Protein AF-A0A022G387-F1 (afdb_monomer_lite)

Foldseek 3Di:
DDKDKDFQPDKDKDKDADDAFKFKDKDWPDAAWDKAWPDRGHHRRRMTIIITHNVPDGDMIIMDMDIDD

Structure (mmCIF, N/CA/C/O backbone):
data_AF-A0A022G387-F1
#
_entry.id   AF-A0A022G387-F1
#
loop_
_atom_site.group_PDB
_atom_site.id
_atom_site.type_symbol
_atom_site.label_atom_id
_atom_site.label_alt_id
_atom_site.label_comp_id
_atom_site.label_asym_id
_atom_site.label_entity_id
_atom_site.label_seq_id
_atom_site.pdbx_PDB_ins_code
_atom_site.Cartn_x
_atom_site.Cartn_y
_atom_site.Cartn_z
_atom_site.occupancy
_atom_site.B_iso_or_equiv
_atom_site.auth_seq_id
_atom_site.auth_comp_id
_atom_site.auth_asym_id
_atom_site.auth_atom_id
_atom_site.pdbx_P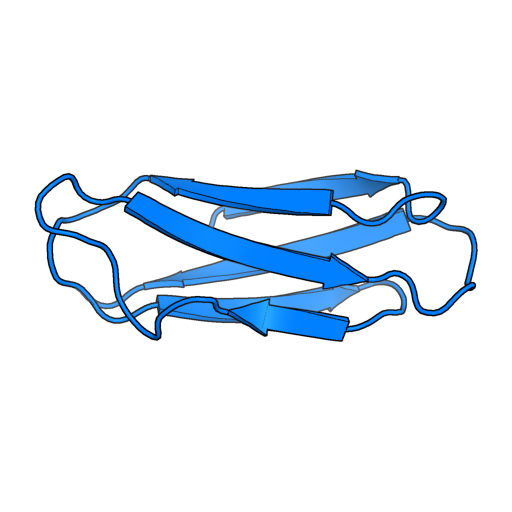DB_model_num
ATOM 1 N N . MET A 1 1 ? 7.594 0.881 13.701 1.00 56.66 1 MET A N 1
ATOM 2 C CA . MET A 1 1 ? 7.917 1.082 12.277 1.00 56.66 1 MET A CA 1
ATOM 3 C C . MET A 1 1 ? 8.480 -0.223 11.754 1.00 56.66 1 MET A C 1
ATOM 5 O O . MET A 1 1 ? 9.404 -0.742 12.369 1.00 56.66 1 MET A O 1
ATOM 9 N N . LEU A 1 2 ? 7.870 -0.788 10.714 1.00 66.31 2 LEU A N 1
ATOM 10 C CA . LEU A 1 2 ? 8.358 -1.989 10.035 1.00 66.31 2 LEU A CA 1
ATOM 11 C C . LEU A 1 2 ? 8.903 -1.557 8.670 1.00 66.31 2 LEU A C 1
ATOM 13 O O . LEU A 1 2 ? 8.207 -0.844 7.950 1.00 66.31 2 LEU A O 1
ATOM 17 N N . SER A 1 3 ? 10.123 -1.976 8.336 1.00 62.59 3 SER A N 1
ATOM 18 C CA . SER A 1 3 ? 10.777 -1.683 7.056 1.00 62.59 3 SER A CA 1
ATOM 19 C C . SER A 1 3 ? 11.040 -2.998 6.330 1.00 62.59 3 SER A C 1
ATOM 21 O O . SER A 1 3 ? 11.644 -3.901 6.908 1.00 62.59 3 SER A O 1
ATOM 23 N N . ASN A 1 4 ? 10.581 -3.115 5.083 1.00 66.19 4 ASN A N 1
ATOM 24 C CA . ASN A 1 4 ? 10.759 -4.322 4.275 1.00 66.19 4 ASN A CA 1
ATOM 25 C C . ASN A 1 4 ? 11.477 -3.975 2.956 1.00 66.19 4 ASN A C 1
ATOM 27 O O . ASN A 1 4 ? 10.910 -3.219 2.161 1.00 66.19 4 ASN A O 1
ATOM 31 N N . PRO A 1 5 ? 12.709 -4.464 2.721 1.00 61.56 5 PRO A N 1
ATOM 32 C CA . PRO A 1 5 ? 13.413 -4.226 1.466 1.00 61.56 5 PRO A CA 1
ATOM 33 C C . PRO A 1 5 ? 12.774 -5.035 0.331 1.00 61.56 5 PRO A C 1
ATOM 35 O O . PRO A 1 5 ? 12.602 -6.250 0.437 1.00 61.56 5 PRO A O 1
ATOM 38 N N . LEU A 1 6 ? 12.444 -4.365 -0.774 1.00 61.28 6 LEU A N 1
ATOM 39 C CA . LEU A 1 6 ? 11.905 -4.998 -1.979 1.00 61.28 6 LEU A CA 1
ATOM 40 C C . LEU A 1 6 ? 12.862 -4.794 -3.148 1.00 61.28 6 LEU A C 1
ATOM 42 O O . LEU A 1 6 ? 13.394 -3.698 -3.343 1.00 61.28 6 LEU A O 1
ATOM 46 N N . ARG A 1 7 ? 13.027 -5.832 -3.975 1.00 61.06 7 ARG A N 1
ATOM 47 C CA . ARG A 1 7 ? 13.643 -5.661 -5.293 1.00 61.06 7 ARG A CA 1
ATOM 48 C C . ARG A 1 7 ? 12.655 -4.937 -6.206 1.00 61.06 7 ARG A C 1
ATOM 50 O O . ARG A 1 7 ? 11.518 -5.371 -6.366 1.00 61.06 7 ARG A O 1
ATOM 57 N N . ALA A 1 8 ? 13.083 -3.818 -6.779 1.00 55.59 8 ALA A N 1
ATOM 58 C CA . ALA A 1 8 ? 12.276 -2.960 -7.643 1.00 55.59 8 ALA A CA 1
ATOM 59 C C . ALA A 1 8 ? 12.239 -3.446 -9.108 1.00 55.59 8 ALA A C 1
ATOM 61 O O . ALA A 1 8 ? 11.948 -2.672 -10.012 1.00 55.59 8 ALA A O 1
ATOM 62 N N . ASP A 1 9 ? 12.536 -4.718 -9.379 1.00 61.38 9 ASP A N 1
ATOM 63 C CA . ASP A 1 9 ? 12.394 -5.335 -10.704 1.00 61.38 9 ASP A CA 1
ATOM 64 C C . ASP A 1 9 ? 11.007 -5.966 -10.932 1.00 61.38 9 ASP A C 1
ATOM 66 O O . ASP A 1 9 ? 10.707 -6.400 -12.045 1.00 61.38 9 ASP A O 1
ATOM 70 N N . ALA A 1 10 ? 10.131 -5.967 -9.919 1.00 67.81 10 ALA A N 1
ATOM 71 C CA . ALA A 1 10 ? 8.766 -6.471 -10.024 1.00 67.81 10 ALA A CA 1
ATOM 72 C C . ALA A 1 10 ? 7.756 -5.659 -9.195 1.00 67.81 10 ALA A C 1
ATOM 74 O O . ALA A 1 10 ? 8.063 -5.114 -8.135 1.00 67.81 10 ALA A O 1
ATOM 75 N N . THR A 1 11 ? 6.508 -5.619 -9.672 1.00 86.75 11 THR A N 1
ATOM 76 C CA . THR A 1 11 ? 5.354 -5.218 -8.857 1.00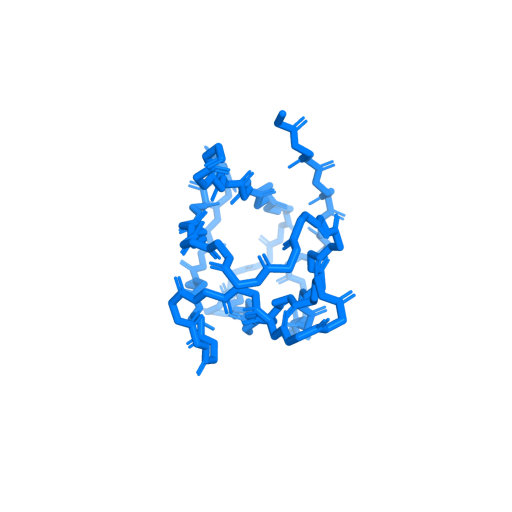 86.75 11 THR A CA 1
ATOM 77 C C . THR A 1 11 ? 5.207 -6.181 -7.679 1.00 86.75 11 THR A C 1
ATOM 79 O O . THR A 1 11 ? 5.245 -7.397 -7.867 1.00 86.75 11 THR A O 1
ATOM 82 N N . ALA A 1 12 ? 4.982 -5.649 -6.478 1.00 90.44 12 ALA A N 1
ATOM 83 C CA . ALA A 1 12 ? 4.822 -6.444 -5.264 1.00 90.44 12 ALA A CA 1
ATOM 84 C C . ALA A 1 12 ? 3.469 -6.190 -4.589 1.00 90.44 12 ALA A C 1
ATOM 86 O O . ALA A 1 12 ? 2.928 -5.081 -4.631 1.00 90.44 12 ALA A O 1
ATOM 87 N N . ILE A 1 13 ? 2.945 -7.224 -3.927 1.00 94.38 13 ILE A N 1
ATOM 88 C CA . ILE A 1 13 ? 1.876 -7.078 -2.938 1.00 94.38 13 ILE A CA 1
ATOM 89 C C . ILE A 1 13 ? 2.522 -6.981 -1.563 1.00 94.38 13 ILE A C 1
ATOM 91 O O . ILE A 1 13 ? 3.291 -7.852 -1.161 1.00 94.38 13 ILE A O 1
ATOM 95 N N . LEU A 1 14 ? 2.192 -5.911 -0.852 1.00 95.19 14 LEU A N 1
ATOM 96 C CA . LEU A 1 14 ? 2.618 -5.661 0.514 1.00 95.19 14 LEU A CA 1
ATOM 97 C C . LEU A 1 14 ? 1.515 -6.092 1.462 1.00 95.19 14 LEU A C 1
ATOM 99 O O . LEU A 1 14 ? 0.336 -5.850 1.198 1.00 95.19 14 LEU A O 1
ATOM 103 N N . VAL A 1 15 ? 1.918 -6.695 2.574 1.00 96.38 15 VAL A N 1
ATOM 104 C CA . VAL A 1 15 ? 1.025 -7.085 3.661 1.00 96.38 15 VAL A CA 1
ATOM 105 C C . VAL A 1 15 ? 1.556 -6.462 4.941 1.00 96.38 15 VAL A C 1
ATOM 107 O O . VAL A 1 15 ? 2.734 -6.610 5.263 1.00 96.38 15 VAL A O 1
ATOM 110 N N . PHE A 1 16 ? 0.686 -5.760 5.654 1.00 96.81 16 PHE A N 1
ATOM 111 C CA . PHE A 1 16 ? 0.919 -5.326 7.022 1.00 96.81 16 PHE A CA 1
ATOM 112 C C . PHE A 1 16 ? 0.002 -6.123 7.945 1.00 96.81 16 PHE A C 1
ATOM 114 O O . PHE A 1 16 ? -1.193 -6.236 7.669 1.00 96.81 16 PHE A O 1
ATOM 121 N N . GLU A 1 17 ? 0.566 -6.647 9.030 1.00 97.19 17 GLU A N 1
ATOM 122 C CA . GLU A 1 17 ? -0.159 -7.318 10.108 1.00 97.19 17 GLU A CA 1
ATOM 123 C C . GLU A 1 17 ? 0.019 -6.507 11.398 1.00 97.19 17 GLU A C 1
ATOM 125 O O . GLU A 1 17 ? 1.144 -6.248 11.830 1.00 97.19 17 GLU A O 1
ATOM 130 N N . GLY A 1 18 ? -1.090 -6.078 11.995 1.00 95.19 18 GLY A N 1
ATOM 131 C CA . GLY A 1 18 ? -1.122 -5.207 13.166 1.00 95.19 18 GLY A CA 1
ATOM 132 C C . GLY A 1 18 ? -2.474 -5.247 13.888 1.00 95.19 18 GLY A C 1
ATOM 133 O O . GLY A 1 18 ? -3.203 -6.231 13.773 1.00 95.19 18 GLY A O 1
ATOM 134 N N . PRO A 1 19 ? -2.829 -4.205 14.661 1.00 96.75 19 PRO A N 1
ATOM 135 C CA . PRO A 1 19 ? -4.130 -4.128 15.325 1.00 96.75 19 PRO A CA 1
ATOM 136 C C . PRO A 1 19 ? -5.293 -4.148 14.325 1.00 96.75 19 PRO A C 1
ATOM 138 O O . PRO A 1 19 ? -5.165 -3.659 13.202 1.00 96.75 19 PRO A O 1
ATOM 141 N N . ALA A 1 20 ? -6.439 -4.699 14.723 1.00 97.62 20 ALA A N 1
ATOM 142 C CA . ALA A 1 20 ? -7.648 -4.704 13.901 1.00 97.62 20 ALA A CA 1
ATOM 143 C C . ALA A 1 20 ? -8.298 -3.316 13.841 1.00 97.62 20 ALA A C 1
ATOM 145 O O . ALA A 1 20 ? -8.352 -2.617 14.851 1.00 97.62 20 ALA A O 1
ATOM 146 N N . LEU A 1 21 ? -8.851 -2.967 12.676 1.00 97.44 21 LEU A N 1
ATOM 147 C CA . LEU A 1 21 ? -9.650 -1.754 12.462 1.00 97.44 21 LEU A CA 1
ATOM 148 C C . LEU A 1 21 ? -8.918 -0.433 12.782 1.00 97.44 21 LEU A C 1
ATOM 150 O O . LEU A 1 21 ? -9.536 0.516 13.263 1.00 97.44 21 LEU A O 1
ATOM 154 N N . VAL A 1 22 ? -7.611 -0.351 12.507 1.00 98.00 22 VAL A N 1
ATOM 155 C CA . VAL A 1 22 ? -6.822 0.885 12.665 1.00 98.00 22 VAL A CA 1
ATOM 156 C C . VAL A 1 22 ? -6.420 1.464 11.319 1.00 98.00 22 VAL A C 1
ATOM 158 O O . VAL A 1 22 ? -6.128 0.732 10.375 1.00 98.00 22 VAL A O 1
ATOM 161 N N . ALA A 1 23 ? -6.371 2.795 11.235 1.00 98.06 23 ALA A N 1
ATOM 162 C CA . ALA A 1 23 ? -5.889 3.494 10.048 1.00 98.06 23 ALA A CA 1
ATOM 163 C C . ALA A 1 23 ? -4.430 3.125 9.741 1.00 98.06 23 ALA A C 1
ATOM 165 O O . ALA A 1 23 ? -3.631 2.935 10.660 1.00 98.06 23 ALA A O 1
ATOM 166 N N . VAL A 1 24 ? -4.088 3.057 8.455 1.00 98.06 24 VAL A N 1
ATOM 167 C CA . VAL A 1 24 ? -2.758 2.707 7.953 1.00 98.06 24 VAL A CA 1
ATOM 168 C C . VAL A 1 24 ? -2.337 3.684 6.859 1.00 98.06 24 VAL A C 1
ATOM 170 O O . VAL A 1 24 ? -3.086 3.941 5.917 1.00 98.06 24 VAL A O 1
ATOM 173 N N . THR A 1 25 ? -1.100 4.163 6.947 1.00 97.81 25 THR A N 1
ATOM 174 C CA . THR A 1 25 ? -0.453 5.005 5.939 1.00 97.81 25 THR A CA 1
ATOM 175 C C . THR A 1 25 ? 0.793 4.302 5.422 1.00 97.81 25 THR A C 1
ATOM 177 O O . THR A 1 25 ? 1.627 3.852 6.206 1.00 97.81 25 THR A O 1
ATOM 180 N N . TRP A 1 26 ? 0.918 4.231 4.099 1.00 97.88 26 TRP A N 1
ATOM 181 C CA . TRP A 1 26 ? 2.054 3.630 3.406 1.00 97.88 26 TRP A CA 1
ATOM 182 C C . TRP A 1 26 ? 2.903 4.722 2.764 1.00 97.88 26 TRP A C 1
ATOM 184 O O . TRP A 1 26 ? 2.360 5.615 2.111 1.00 97.88 26 TRP A O 1
ATOM 194 N N . THR A 1 27 ? 4.220 4.637 2.908 1.00 96.88 27 THR A N 1
ATOM 195 C CA . THR A 1 27 ? 5.166 5.607 2.345 1.00 96.88 27 THR A CA 1
ATOM 196 C C . THR A 1 27 ? 6.363 4.901 1.722 1.00 96.88 27 THR A C 1
ATOM 198 O O . THR A 1 27 ? 6.826 3.873 2.209 1.00 96.88 27 THR A O 1
ATOM 201 N N . ILE A 1 28 ? 6.881 5.462 0.628 1.00 95.06 28 ILE A N 1
ATOM 202 C CA . ILE A 1 28 ? 8.181 5.066 0.076 1.00 95.06 28 ILE A CA 1
ATOM 203 C C . ILE A 1 28 ? 9.229 5.907 0.797 1.00 95.06 28 ILE A C 1
ATOM 205 O O . ILE A 1 28 ? 9.303 7.115 0.583 1.00 95.06 28 ILE A O 1
ATOM 209 N N . ALA A 1 29 ? 9.999 5.282 1.681 1.00 95.94 29 ALA A N 1
ATOM 210 C CA . ALA A 1 29 ? 11.029 5.959 2.462 1.00 95.94 29 ALA A CA 1
ATOM 211 C C . ALA A 1 29 ? 12.303 6.199 1.642 1.00 95.94 29 ALA A C 1
ATOM 213 O O . ALA A 1 29 ? 12.983 7.211 1.809 1.00 95.94 29 ALA A O 1
ATOM 214 N N . SER A 1 30 ? 12.620 5.277 0.729 1.00 93.75 30 SER A N 1
ATOM 215 C CA . SER A 1 30 ? 13.720 5.407 -0.227 1.00 93.75 30 SER A CA 1
ATOM 216 C C . SER A 1 30 ? 13.471 4.564 -1.481 1.00 93.75 30 SER A C 1
ATOM 218 O O . SER A 1 30 ? 12.646 3.648 -1.475 1.00 93.75 30 SER A O 1
ATOM 220 N N . GLY A 1 31 ? 14.199 4.873 -2.557 1.00 90.56 31 GLY A N 1
ATOM 221 C CA . GLY A 1 31 ? 13.985 4.276 -3.876 1.00 9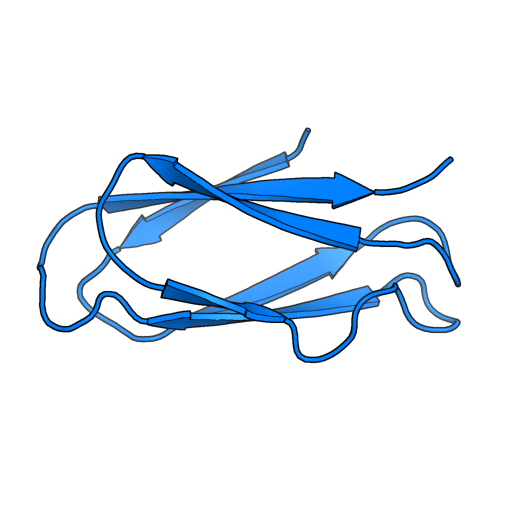0.56 31 GLY A CA 1
ATOM 222 C C . GLY A 1 31 ? 12.917 5.012 -4.688 1.00 90.56 31 GLY A C 1
ATOM 223 O O . GLY A 1 31 ? 12.434 6.074 -4.295 1.00 90.56 31 GLY A O 1
ATOM 224 N N . ALA A 1 32 ? 12.582 4.465 -5.853 1.00 90.56 32 ALA A N 1
ATOM 225 C CA . ALA A 1 32 ? 11.574 5.018 -6.755 1.00 90.56 32 ALA A CA 1
ATOM 226 C C . ALA A 1 32 ? 10.361 4.089 -6.845 1.00 90.56 32 ALA A C 1
ATOM 228 O O . ALA A 1 32 ? 10.479 2.899 -6.589 1.00 90.56 32 ALA A O 1
ATOM 229 N N . GLY A 1 33 ? 9.206 4.630 -7.230 1.00 92.44 33 GLY A N 1
ATOM 230 C CA . GLY A 1 33 ? 7.994 3.852 -7.467 1.00 92.44 33 GLY A CA 1
ATOM 231 C C . GLY A 1 33 ? 6.747 4.523 -6.909 1.00 92.44 33 GLY A C 1
ATOM 232 O O . GLY A 1 33 ? 6.756 5.697 -6.539 1.00 92.44 33 GLY A O 1
ATOM 233 N N . VAL A 1 34 ? 5.663 3.757 -6.851 1.00 94.69 34 VAL A N 1
ATOM 234 C CA . VAL A 1 34 ? 4.373 4.170 -6.298 1.00 94.69 34 VAL A CA 1
ATOM 235 C C . VAL A 1 34 ? 3.854 3.065 -5.387 1.00 94.69 34 VAL A C 1
ATOM 237 O O . VAL A 1 34 ? 3.856 1.894 -5.759 1.00 94.69 34 VAL A O 1
ATOM 240 N N . VAL A 1 35 ? 3.374 3.439 -4.201 1.00 96.38 35 VAL A N 1
ATOM 241 C CA . VAL A 1 35 ? 2.617 2.546 -3.320 1.00 96.38 35 VAL A CA 1
ATOM 242 C C . VAL A 1 35 ? 1.147 2.954 -3.341 1.00 96.38 35 VAL A C 1
ATOM 244 O O . VAL A 1 35 ? 0.806 4.118 -3.145 1.00 96.38 35 VAL A O 1
ATOM 247 N N . THR A 1 36 ? 0.260 2.008 -3.631 1.00 97.44 36 THR A N 1
ATOM 248 C CA . THR A 1 36 ? -1.189 2.224 -3.700 1.00 97.44 36 THR A CA 1
ATOM 249 C C . THR A 1 36 ? -1.880 1.326 -2.676 1.00 97.44 36 THR A C 1
ATOM 251 O O . THR A 1 36 ? -1.909 0.106 -2.867 1.00 97.44 36 THR A O 1
ATOM 254 N N . PRO A 1 37 ? -2.431 1.892 -1.590 1.00 97.75 37 PRO A N 1
ATOM 255 C CA . PRO A 1 37 ? -3.196 1.128 -0.610 1.00 97.75 37 PRO A CA 1
ATOM 256 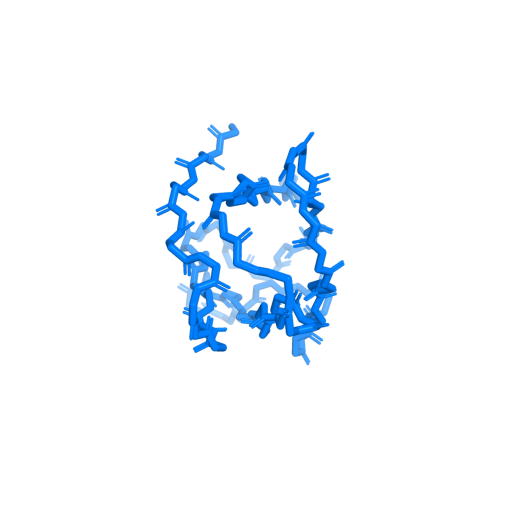C C . PRO A 1 37 ? -4.472 0.551 -1.232 1.00 97.75 37 PRO A C 1
ATOM 258 O O . PRO A 1 37 ? -5.144 1.230 -2.007 1.00 97.75 37 PRO A O 1
ATOM 261 N N . PHE A 1 38 ? -4.845 -0.676 -0.862 1.00 98.00 38 PHE A N 1
ATOM 262 C CA . PHE A 1 38 ? -6.165 -1.224 -1.210 1.00 98.00 38 PHE A CA 1
ATOM 263 C C . PHE A 1 38 ? -7.265 -0.728 -0.270 1.00 98.00 38 PHE A C 1
ATOM 265 O O . PHE A 1 38 ? -8.420 -0.615 -0.673 1.00 98.00 38 PHE A O 1
ATOM 272 N N . ALA A 1 39 ? -6.902 -0.405 0.970 1.00 96.69 39 ALA A N 1
ATOM 273 C CA . ALA A 1 39 ? -7.773 0.208 1.959 1.00 96.69 39 ALA A CA 1
ATOM 274 C C . ALA A 1 39 ? -6.950 1.142 2.865 1.00 96.69 39 ALA A C 1
ATOM 276 O O . ALA A 1 39 ? -5.751 0.911 3.044 1.00 96.69 39 ALA A O 1
ATOM 277 N N . PRO A 1 40 ? -7.573 2.172 3.464 1.00 96.31 40 PRO A N 1
ATOM 278 C CA . PRO A 1 40 ? -6.888 3.094 4.369 1.00 96.31 40 PRO A CA 1
ATOM 279 C C . PRO A 1 40 ? -6.742 2.554 5.806 1.00 96.31 40 PRO A C 1
ATOM 281 O O . PRO A 1 40 ? -6.278 3.284 6.675 1.00 96.31 40 PRO A O 1
ATOM 284 N N . GLN A 1 41 ? -7.179 1.323 6.094 1.00 97.69 41 GLN A N 1
ATOM 285 C CA . GLN A 1 41 ? -7.172 0.726 7.436 1.00 97.69 41 GLN A CA 1
ATOM 286 C C . GLN A 1 41 ? -7.000 -0.797 7.386 1.00 97.69 41 GLN A C 1
ATOM 288 O O . GLN A 1 41 ? -7.242 -1.408 6.341 1.00 97.69 41 GLN A O 1
ATOM 293 N N . THR A 1 42 ? -6.608 -1.403 8.509 1.00 98.25 42 THR A N 1
ATOM 294 C CA . THR A 1 42 ? -6.602 -2.860 8.683 1.00 98.25 42 THR A CA 1
ATOM 295 C C . THR A 1 42 ? -8.018 -3.433 8.747 1.00 98.25 42 THR A C 1
ATOM 297 O O . THR A 1 42 ? -8.963 -2.784 9.199 1.00 98.25 42 THR A O 1
ATOM 300 N N . ASP A 1 43 ? -8.174 -4.675 8.297 1.00 98.12 43 ASP A N 1
ATOM 301 C CA . ASP A 1 43 ? -9.416 -5.428 8.427 1.00 98.12 43 ASP A CA 1
ATOM 302 C C . ASP A 1 43 ? -9.665 -5.899 9.878 1.00 98.12 43 ASP A C 1
ATOM 304 O O . ASP A 1 43 ? -8.887 -5.637 10.801 1.00 98.12 43 ASP A O 1
ATOM 308 N N . ALA A 1 44 ? -10.766 -6.626 10.090 1.00 98.12 44 ALA A N 1
ATOM 309 C CA . ALA A 1 44 ? -11.120 -7.186 11.397 1.00 98.12 44 ALA A CA 1
ATOM 310 C C . ALA A 1 44 ? -10.109 -8.226 11.927 1.00 98.12 44 ALA A C 1
ATOM 312 O O . ALA A 1 44 ? -10.146 -8.562 13.107 1.00 98.12 44 ALA A O 1
ATOM 313 N N . SER A 1 45 ? -9.216 -8.734 11.072 1.00 97.94 45 SER A N 1
ATOM 314 C CA . SER A 1 45 ? -8.115 -9.631 11.438 1.00 97.94 45 SER A CA 1
ATOM 315 C C . SER A 1 45 ? -6.779 -8.908 11.633 1.00 97.94 45 SER A C 1
ATOM 317 O O . SER A 1 45 ? -5.781 -9.563 11.917 1.00 97.94 45 SER A O 1
ATOM 319 N N . GLY A 1 46 ? -6.742 -7.579 11.493 1.00 98.00 46 GLY A N 1
ATOM 320 C CA . GLY A 1 46 ? -5.517 -6.799 11.650 1.00 98.00 46 GLY A CA 1
ATOM 321 C C . GLY A 1 46 ? -4.653 -6.702 10.399 1.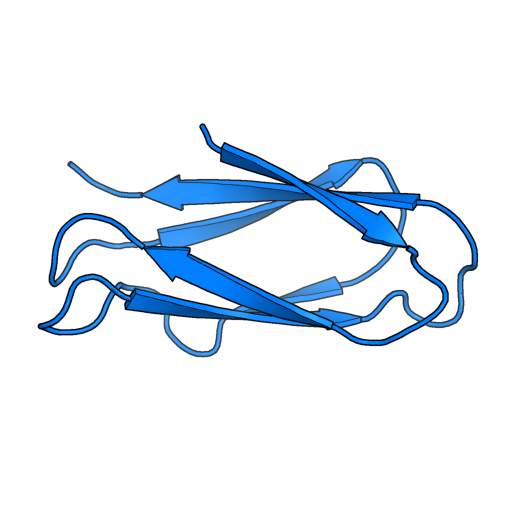00 98.00 46 GLY A C 1
ATOM 322 O O . GLY A 1 46 ? -3.491 -6.321 10.500 1.00 98.00 46 GLY A O 1
ATOM 323 N N . ARG A 1 47 ? -5.184 -7.021 9.213 1.00 98.25 47 ARG A N 1
ATOM 324 C CA . ARG A 1 47 ? -4.401 -7.026 7.969 1.00 98.25 47 ARG A CA 1
ATOM 325 C C . ARG A 1 47 ? -4.733 -5.853 7.062 1.00 98.25 47 ARG A C 1
ATOM 327 O O . ARG A 1 47 ? -5.900 -5.525 6.867 1.00 98.25 47 ARG A O 1
ATOM 334 N N . ALA A 1 48 ? -3.705 -5.248 6.476 1.00 98.31 48 ALA A N 1
ATOM 335 C CA . ALA A 1 48 ? -3.830 -4.256 5.414 1.00 98.31 48 ALA A CA 1
ATOM 336 C C . ALA A 1 48 ? -2.919 -4.618 4.238 1.00 98.31 48 ALA A C 1
ATOM 338 O O . ALA A 1 48 ? -1.860 -5.222 4.417 1.00 98.31 48 ALA A O 1
ATOM 339 N N . TRP A 1 49 ? -3.318 -4.205 3.036 1.00 98.31 49 TRP A N 1
ATOM 340 C CA . TRP A 1 49 ? -2.602 -4.506 1.800 1.00 98.31 49 TRP A CA 1
ATOM 341 C C . TR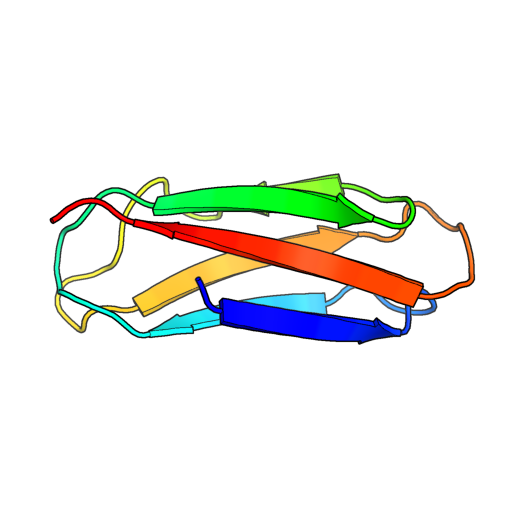P A 1 49 ? -2.363 -3.256 0.967 1.00 98.31 49 TRP A C 1
ATOM 343 O O . TRP A 1 49 ? -3.196 -2.345 0.922 1.00 98.31 49 TRP A O 1
ATOM 353 N N . ALA A 1 50 ? -1.251 -3.263 0.244 1.00 98.19 50 ALA A N 1
ATOM 354 C CA . ALA A 1 50 ? -0.942 -2.270 -0.769 1.00 98.19 50 ALA A CA 1
ATOM 355 C C . ALA A 1 50 ? -0.242 -2.925 -1.962 1.00 98.19 50 ALA A C 1
ATOM 357 O O . ALA A 1 50 ? 0.424 -3.952 -1.826 1.00 98.19 50 ALA A O 1
ATOM 358 N N . ARG A 1 51 ? -0.369 -2.312 -3.136 1.00 96.75 51 ARG A N 1
ATOM 359 C CA . ARG A 1 51 ? 0.455 -2.629 -4.304 1.00 96.75 51 ARG A CA 1
ATOM 360 C C . ARG A 1 51 ? 1.637 -1.670 -4.343 1.00 96.75 51 ARG A C 1
ATOM 362 O O . ARG A 1 51 ? 1.431 -0.463 -4.283 1.00 96.75 51 ARG A O 1
ATOM 369 N N . TYR A 1 52 ? 2.843 -2.195 -4.506 1.00 95.19 52 TYR A N 1
ATOM 370 C CA . TYR A 1 52 ? 4.013 -1.413 -4.893 1.00 95.19 52 TYR A CA 1
ATOM 371 C C . TYR A 1 52 ? 4.309 -1.629 -6.377 1.00 95.19 52 TYR A C 1
ATOM 373 O O . TYR A 1 52 ? 4.359 -2.769 -6.842 1.00 95.19 52 TYR A O 1
ATOM 381 N N . ASP A 1 53 ? 4.495 -0.539 -7.112 1.00 94.88 53 ASP A N 1
ATOM 382 C CA . ASP A 1 53 ? 4.907 -0.538 -8.510 1.00 94.88 53 ASP A CA 1
ATOM 383 C C . ASP A 1 53 ? 6.222 0.249 -8.659 1.00 94.88 53 ASP A C 1
ATOM 385 O O . ASP A 1 53 ? 6.241 1.439 -8.338 1.00 94.88 53 ASP A O 1
ATOM 389 N N . PRO A 1 54 ? 7.315 -0.367 -9.143 1.00 91.25 54 PRO A N 1
ATOM 390 C CA . PRO A 1 54 ? 8.594 0.319 -9.324 1.00 91.25 54 PRO A CA 1
ATOM 391 C C . PRO A 1 54 ? 8.599 1.323 -10.490 1.00 91.25 54 PRO A C 1
ATOM 393 O O . PRO A 1 54 ? 9.604 1.992 -10.722 1.00 91.25 54 PRO A O 1
ATOM 396 N N . ALA A 1 55 ? 7.504 1.427 -11.255 1.00 87.75 55 ALA A N 1
ATOM 397 C CA . ALA A 1 55 ? 7.367 2.325 -12.403 1.00 87.75 55 ALA A CA 1
ATOM 398 C C . ALA A 1 55 ? 8.468 2.137 -13.469 1.00 87.75 55 ALA A C 1
ATOM 400 O O . ALA A 1 55 ? 8.884 3.085 -14.134 1.00 87.75 55 ALA A O 1
ATOM 401 N N . GLY A 1 56 ? 8.952 0.901 -13.631 1.00 81.81 56 GLY A N 1
ATOM 402 C CA . GLY A 1 56 ? 10.001 0.550 -14.593 1.00 81.81 56 GLY A CA 1
ATOM 403 C C . GLY A 1 56 ? 11.420 0.960 -14.182 1.00 81.81 56 GLY A C 1
ATOM 404 O O . GLY A 1 56 ? 12.342 0.807 -14.982 1.00 81.81 56 GLY A O 1
ATOM 405 N N . ILE A 1 57 ? 11.615 1.460 -12.958 1.00 84.00 57 ILE A N 1
ATOM 406 C CA . ILE A 1 57 ? 12.930 1.839 -12.437 1.00 84.00 57 ILE A CA 1
ATOM 407 C C . ILE A 1 57 ? 13.502 0.666 -11.640 1.00 84.00 57 ILE A C 1
ATOM 409 O O . ILE A 1 57 ? 13.008 0.326 -10.568 1.00 84.00 57 ILE A O 1
ATOM 413 N N . ALA A 1 58 ? 14.567 0.058 -12.163 1.00 81.00 58 ALA A N 1
ATOM 414 C CA . ALA A 1 58 ? 15.292 -0.995 -11.463 1.00 81.00 58 ALA A CA 1
ATOM 415 C C . ALA A 1 58 ? 16.048 -0.438 -10.243 1.00 81.00 58 ALA A C 1
ATOM 417 O O . ALA A 1 58 ? 16.565 0.680 -10.274 1.00 81.00 58 ALA A O 1
ATOM 418 N N . GLY A 1 59 ? 16.158 -1.240 -9.184 1.00 84.00 59 GLY A N 1
ATOM 419 C CA . GLY A 1 59 ? 16.849 -0.863 -7.951 1.00 84.00 59 GLY A CA 1
ATOM 420 C C . GLY A 1 59 ? 16.240 -1.523 -6.719 1.00 84.00 59 GLY A C 1
ATOM 421 O O . GLY A 1 59 ? 15.604 -2.571 -6.815 1.00 84.00 59 GLY A O 1
ATOM 422 N N . GLU A 1 60 ? 16.425 -0.895 -5.564 1.00 88.12 60 GLU A N 1
ATOM 423 C CA . GLU A 1 60 ? 15.774 -1.268 -4.308 1.00 88.12 60 GLU A CA 1
ATOM 424 C C . GLU A 1 60 ? 14.884 -0.117 -3.837 1.00 88.12 60 GLU A C 1
ATOM 426 O O . GLU A 1 60 ? 15.209 1.056 -4.043 1.00 88.12 60 GLU A O 1
ATOM 431 N N . ALA A 1 61 ? 13.766 -0.457 -3.197 1.00 91.69 61 ALA A N 1
ATOM 432 C CA . ALA A 1 61 ? 12.915 0.505 -2.511 1.00 91.69 61 ALA A CA 1
ATOM 433 C C . ALA A 1 61 ? 12.605 0.024 -1.095 1.00 91.69 61 ALA A C 1
ATOM 435 O O . ALA A 1 61 ? 12.441 -1.175 -0.845 1.00 91.69 61 ALA A O 1
ATOM 436 N N . VAL A 1 62 ? 12.507 0.981 -0.175 1.00 93.44 62 VAL A N 1
ATOM 437 C CA . VAL A 1 62 ? 12.097 0.736 1.206 1.00 93.44 62 VAL A CA 1
ATOM 438 C C . VAL A 1 62 ? 10.706 1.307 1.393 1.00 93.44 62 VAL A C 1
ATOM 440 O O . VAL A 1 62 ? 10.491 2.511 1.242 1.00 93.44 62 VAL A O 1
ATOM 443 N N . ILE A 1 63 ? 9.767 0.430 1.738 1.00 95.38 63 ILE A N 1
ATOM 444 C CA . ILE A 1 63 ? 8.403 0.819 2.085 1.00 95.38 63 ILE A CA 1
ATOM 445 C C . ILE A 1 63 ? 8.261 0.820 3.598 1.00 95.38 63 ILE A C 1
ATOM 447 O O . ILE A 1 63 ? 8.633 -0.144 4.273 1.00 95.38 63 ILE A O 1
ATOM 451 N N . GLU A 1 64 ? 7.697 1.903 4.110 1.00 96.50 64 GLU A N 1
ATOM 452 C CA . GLU A 1 64 ? 7.308 2.050 5.500 1.00 96.50 64 GLU A CA 1
ATOM 453 C C . GLU A 1 64 ? 5.789 2.026 5.619 1.00 96.50 64 GLU A C 1
ATOM 455 O O . GLU A 1 64 ? 5.049 2.499 4.750 1.00 96.50 64 GLU A O 1
ATOM 460 N N . VAL A 1 65 ? 5.331 1.460 6.730 1.00 96.81 65 VAL A N 1
ATOM 461 C CA . VAL A 1 65 ? 3.928 1.477 7.112 1.00 96.81 65 VAL A CA 1
ATOM 462 C C . VAL A 1 65 ? 3.794 2.018 8.531 1.00 96.81 65 VAL A C 1
ATOM 464 O O . VAL A 1 65 ? 4.459 1.558 9.468 1.00 96.81 65 VAL A O 1
ATOM 467 N N . GLN A 1 66 ? 2.942 3.026 8.677 1.00 96.88 66 GLN A N 1
ATOM 468 C CA . GLN A 1 66 ? 2.545 3.601 9.954 1.00 96.88 66 GLN A CA 1
ATOM 469 C C . GLN A 1 66 ? 1.073 3.286 10.195 1.00 96.88 66 GLN A C 1
ATOM 471 O O . GLN A 1 66 ? 0.271 3.327 9.266 1.00 96.88 66 GLN A O 1
ATOM 476 N N . HIS A 1 67 ? 0.709 2.989 11.438 1.00 95.94 67 HIS A N 1
ATOM 477 C CA . HIS A 1 67 ? -0.668 2.705 11.819 1.00 95.94 67 HIS A CA 1
ATOM 478 C C . HIS A 1 67 ? -1.104 3.561 13.012 1.00 95.94 67 HIS A C 1
ATOM 480 O O . HIS A 1 67 ? -0.268 4.064 13.767 1.00 95.94 67 HIS A O 1
ATOM 486 N N . GLY A 1 68 ? -2.420 3.726 13.163 1.00 90.69 68 GLY A N 1
ATOM 487 C CA . GLY A 1 68 ? -3.028 4.298 14.364 1.00 90.69 68 GLY A CA 1
ATOM 488 C C . GLY A 1 68 ? -2.795 3.430 15.606 1.00 90.69 68 GLY A C 1
ATOM 489 O O . GLY A 1 68 ? -2.389 2.270 15.499 1.00 90.69 68 GLY A O 1
ATOM 490 N N . THR A 1 69 ? -3.035 4.008 16.780 1.00 78.44 69 THR A N 1
ATOM 491 C CA . THR A 1 69 ? -3.004 3.303 18.074 1.00 78.44 69 THR A CA 1
ATOM 492 C C . THR A 1 69 ? -4.329 2.641 18.390 1.00 78.44 69 THR A C 1
ATOM 494 O O . THR A 1 69 ? -5.355 3.331 18.190 1.00 78.44 69 THR A O 1
#

Secondary structure (DSSP, 8-state):
-EEEEEETTS-EEEEEE-STT-BEEEEEEESS-EEEES-SB--TTSEEEEEEE-TT--SEEEEEEEE--

pLDDT: mean 89.69, std 12.3, range [55.59, 98.31]

Sequence (69 aa):
MLSNPLRADATAILVFEGPALVAVTWTIASGAGVVTPFAPQTDASGRAWARYDPAGIAGEAVIEVQHGT

Radius of gyration: 11.82 Å; chains: 1; bounding box: 28×16×33 Å